Protein AF-A0A4Q3S373-F1 (afdb_monomer)

pLDDT: mean 87.29, std 17.58, range [37.62, 98.69]

Foldseek 3Di:
DDDDPPPPDDPPVPPPPDDDPVPPDPDDPLVVLVVLQVVQQVVVVQWDDDPQKIKGKHWAPSQVVNQVVLVVDDCQAKDWDDDVQKIKIWRGDDPDDCPQTKIKIAGPVCPPHRHRIMIIHIGRRGCVSVDD

Structure (mmCIF, N/CA/C/O backbone):
data_AF-A0A4Q3S373-F1
#
_entry.id   AF-A0A4Q3S373-F1
#
loop_
_atom_site.group_PDB
_atom_site.id
_atom_site.type_symbol
_atom_site.label_atom_id
_atom_site.label_alt_id
_atom_site.label_comp_id
_atom_site.label_asym_id
_atom_site.label_entity_id
_atom_site.label_seq_id
_atom_site.pdbx_PDB_ins_code
_atom_site.Cartn_x
_atom_site.Cartn_y
_atom_site.Cartn_z
_atom_site.occupancy
_atom_site.B_iso_or_equiv
_atom_site.auth_seq_id
_atom_site.auth_comp_id
_atom_site.auth_asym_id
_atom_site.auth_atom_id
_atom_site.pdbx_PDB_model_num
ATOM 1 N N . MET A 1 1 ? -1.113 12.723 -56.439 1.00 38.53 1 MET A N 1
ATOM 2 C CA . MET A 1 1 ? -0.245 11.541 -56.273 1.00 38.53 1 MET A CA 1
ATOM 3 C C . MET A 1 1 ? 0.221 11.523 -54.825 1.00 38.53 1 MET A C 1
ATOM 5 O O . MET A 1 1 ? 0.910 12.459 -54.458 1.00 38.53 1 MET A O 1
ATOM 9 N N . LEU A 1 2 ? -0.264 10.527 -54.067 1.00 37.62 2 LEU A N 1
ATOM 10 C CA . LEU A 1 2 ? 0.232 9.931 -52.806 1.00 37.62 2 LEU A CA 1
ATOM 11 C C . LEU A 1 2 ? 0.800 10.866 -51.710 1.00 37.62 2 LEU A C 1
ATOM 13 O O . LEU A 1 2 ? 1.851 11.462 -51.891 1.00 37.62 2 LEU A O 1
ATOM 17 N N . GLU A 1 3 ? 0.102 11.101 -50.589 1.00 42.84 3 GLU A N 1
ATOM 18 C CA . GLU A 1 3 ? -0.011 10.210 -49.404 1.00 42.84 3 GLU A CA 1
ATOM 19 C C . GLU A 1 3 ? 1.349 9.750 -48.861 1.00 42.84 3 GLU A C 1
ATOM 21 O O . GLU A 1 3 ? 1.906 8.794 -49.385 1.00 42.84 3 GLU A O 1
ATOM 26 N N . VAL A 1 4 ? 1.816 10.367 -47.766 1.00 39.97 4 VAL A N 1
ATOM 27 C CA . VAL A 1 4 ? 2.348 9.625 -46.609 1.00 39.97 4 VAL A CA 1
ATOM 28 C C . VAL A 1 4 ? 1.975 10.395 -45.338 1.00 39.97 4 VAL A C 1
ATOM 30 O O . VAL A 1 4 ? 2.682 11.292 -44.880 1.00 39.97 4 VAL A O 1
ATOM 33 N N . LEU A 1 5 ? 0.825 10.034 -44.774 1.00 42.94 5 LEU A N 1
ATOM 34 C CA . LEU A 1 5 ? 0.504 10.228 -43.366 1.00 42.94 5 LEU A CA 1
ATOM 35 C C . LEU A 1 5 ? 1.503 9.413 -42.533 1.00 42.94 5 LEU A C 1
ATOM 37 O O . LEU A 1 5 ? 1.345 8.206 -42.370 1.00 42.94 5 LEU A O 1
ATOM 41 N N . ALA A 1 6 ? 2.532 10.058 -41.987 1.00 42.56 6 ALA A N 1
ATOM 42 C CA . ALA A 1 6 ? 3.336 9.467 -40.923 1.00 42.56 6 ALA A CA 1
ATOM 43 C C . ALA A 1 6 ? 2.570 9.598 -39.598 1.00 42.56 6 ALA A C 1
ATOM 45 O O . ALA A 1 6 ? 2.840 10.464 -38.767 1.00 42.56 6 ALA A O 1
ATOM 46 N N . PHE A 1 7 ? 1.571 8.730 -39.432 1.00 39.72 7 PHE A N 1
ATOM 47 C CA . PHE A 1 7 ? 1.006 8.358 -38.141 1.00 39.72 7 PHE A CA 1
ATOM 48 C C . PHE A 1 7 ? 2.114 7.631 -37.358 1.00 39.72 7 PHE A C 1
ATOM 50 O O . PHE A 1 7 ? 2.190 6.405 -37.349 1.00 39.72 7 PHE A O 1
ATOM 57 N N . SER A 1 8 ? 3.036 8.377 -36.745 1.00 40.94 8 SER A N 1
ATOM 58 C CA . SER A 1 8 ? 3.933 7.794 -35.748 1.00 40.94 8 SER A CA 1
ATOM 59 C C . SER A 1 8 ? 3.100 7.477 -34.517 1.00 40.94 8 SER A C 1
ATOM 61 O O . SER A 1 8 ? 2.749 8.357 -33.731 1.00 40.94 8 SER A O 1
ATOM 63 N N . LEU A 1 9 ? 2.739 6.198 -34.417 1.00 40.50 9 LEU A N 1
ATOM 64 C CA . LEU A 1 9 ? 2.175 5.562 -33.241 1.00 40.50 9 LEU A CA 1
ATOM 65 C C . LEU A 1 9 ? 2.894 6.052 -31.977 1.00 40.50 9 LEU A C 1
ATOM 67 O O . LEU A 1 9 ? 4.094 5.851 -31.818 1.00 40.50 9 LEU A O 1
ATOM 71 N N . LEU A 1 10 ? 2.125 6.677 -31.085 1.00 41.16 10 LEU A N 1
ATOM 72 C CA . LEU A 1 10 ? 2.013 6.306 -29.672 1.00 41.16 10 LEU A CA 1
ATOM 73 C C . LEU A 1 10 ? 3.184 5.467 -29.123 1.00 41.16 10 LEU A C 1
ATOM 75 O O . LEU A 1 10 ? 3.015 4.302 -28.781 1.00 41.16 10 LEU A O 1
ATOM 79 N N . LEU A 1 11 ? 4.349 6.081 -28.933 1.00 42.69 11 LEU A N 1
ATOM 80 C CA . LEU A 1 11 ? 5.306 5.621 -27.929 1.00 42.69 11 LEU A CA 1
ATOM 81 C C . LEU A 1 11 ? 4.915 6.256 -26.593 1.00 42.69 11 LEU A C 1
ATOM 83 O O . LEU A 1 11 ? 5.645 7.053 -26.012 1.00 42.69 11 LEU A O 1
ATOM 87 N N . LEU A 1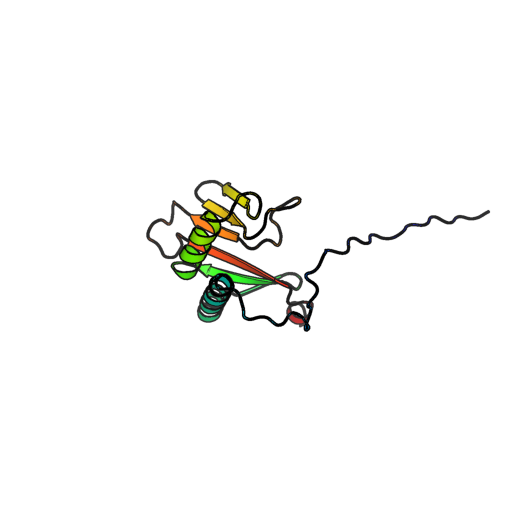 12 ? 3.733 5.882 -26.096 1.00 43.22 12 LEU A N 1
ATOM 88 C CA . LEU A 1 12 ? 3.456 5.877 -24.661 1.00 43.22 12 LEU A CA 1
ATOM 89 C C . LEU A 1 12 ? 4.233 4.698 -24.065 1.00 43.22 12 LEU A C 1
ATOM 91 O O . LEU A 1 12 ? 3.653 3.728 -23.587 1.00 43.22 12 LEU A O 1
ATOM 95 N N . GLY A 1 13 ? 5.563 4.760 -24.14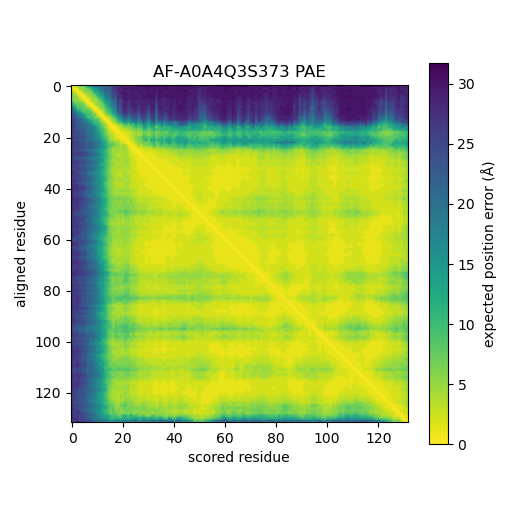8 1.00 42.09 13 GLY A N 1
ATOM 96 C CA . GLY A 1 13 ? 6.411 3.960 -23.286 1.00 42.09 13 GLY A CA 1
ATOM 97 C C . GLY A 1 13 ? 6.137 4.456 -21.879 1.00 42.09 13 GLY A C 1
ATOM 98 O O . GLY A 1 13 ? 6.593 5.528 -21.491 1.00 42.09 13 GLY A O 1
ATOM 99 N N . LYS A 1 14 ? 5.297 3.728 -21.146 1.00 50.41 14 LYS A N 1
ATOM 100 C CA . LYS A 1 14 ? 5.245 3.813 -19.691 1.00 50.41 14 LYS A CA 1
ATOM 101 C C . LYS A 1 14 ? 6.710 3.658 -19.262 1.00 50.41 14 LYS A C 1
ATOM 103 O O . LYS A 1 14 ? 7.348 2.713 -19.717 1.00 50.41 14 LYS A O 1
ATOM 108 N N . ASP A 1 15 ? 7.274 4.612 -18.521 1.00 53.84 15 ASP A N 1
ATOM 109 C CA . ASP A 1 15 ? 8.612 4.460 -17.931 1.00 53.84 15 ASP A CA 1
ATOM 110 C C . ASP A 1 15 ? 8.532 3.292 -16.936 1.00 53.84 15 ASP A C 1
ATOM 112 O O . ASP A 1 15 ? 8.321 3.487 -15.737 1.00 53.84 15 ASP A O 1
ATOM 116 N N . GLU A 1 16 ? 8.547 2.062 -17.443 1.00 53.84 16 GLU A N 1
ATOM 117 C CA . GLU A 1 16 ? 8.482 0.869 -16.624 1.00 53.84 16 GLU A CA 1
ATOM 118 C C . GLU A 1 16 ? 9.800 0.774 -15.861 1.00 53.84 16 GLU A C 1
ATOM 120 O O . GLU A 1 16 ? 10.863 1.033 -16.438 1.00 53.84 16 GLU A O 1
ATOM 125 N N . PRO A 1 17 ? 9.761 0.449 -14.560 1.00 60.12 17 PRO A N 1
ATOM 126 C CA . PRO A 1 17 ? 10.973 0.175 -13.812 1.00 60.12 17 PRO A CA 1
ATOM 127 C C . PRO A 1 17 ? 11.797 -0.873 -14.565 1.00 60.12 17 PRO A C 1
ATOM 129 O O . PRO A 1 17 ? 11.392 -2.027 -14.689 1.00 60.12 17 PRO A O 1
ATOM 132 N N . VAL A 1 18 ? 12.944 -0.461 -15.106 1.00 74.62 18 VAL A N 1
ATOM 133 C CA . VAL A 1 18 ? 13.843 -1.377 -15.804 1.00 74.62 18 VAL A CA 1
ATOM 134 C C . VAL A 1 18 ? 14.591 -2.162 -14.742 1.00 74.62 18 VAL A C 1
ATOM 136 O O . VAL A 1 18 ? 15.314 -1.586 -13.927 1.00 74.62 18 VAL A O 1
ATOM 139 N N . LEU A 1 19 ? 14.403 -3.479 -14.744 1.00 77.75 19 LEU A N 1
ATOM 140 C CA . LEU A 1 19 ? 15.189 -4.367 -13.903 1.00 77.75 19 LEU A CA 1
ATOM 141 C C . LEU A 1 19 ? 16.665 -4.249 -14.313 1.00 77.75 19 LEU A C 1
ATOM 143 O O . LEU A 1 19 ? 17.014 -4.536 -15.456 1.00 77.75 19 LEU A O 1
ATOM 147 N N . ASP A 1 20 ? 17.518 -3.828 -13.379 1.00 82.69 20 ASP A N 1
ATOM 148 C CA . ASP A 1 20 ? 18.968 -3.717 -13.564 1.00 82.69 20 ASP A CA 1
ATOM 149 C C . ASP A 1 20 ? 19.673 -4.731 -12.646 1.00 82.69 20 ASP A C 1
ATOM 151 O O . ASP A 1 20 ? 19.891 -4.441 -11.466 1.00 82.69 20 ASP A O 1
ATOM 155 N N . PRO A 1 21 ? 20.034 -5.926 -13.154 1.00 80.12 21 PRO A N 1
ATOM 156 C CA . PRO A 1 21 ? 20.702 -6.959 -12.362 1.00 80.12 21 PRO A CA 1
ATOM 157 C C . PRO A 1 21 ? 22.072 -6.532 -11.821 1.00 80.12 21 PRO A C 1
ATOM 159 O O . PRO A 1 21 ? 22.556 -7.112 -10.854 1.00 80.12 21 PRO A O 1
ATOM 162 N N . ALA A 1 22 ? 22.710 -5.516 -12.414 1.00 80.94 22 ALA A N 1
ATOM 163 C CA . ALA A 1 22 ? 23.979 -4.989 -11.915 1.00 80.94 22 ALA A CA 1
ATOM 164 C C . ALA A 1 22 ? 23.799 -4.109 -10.663 1.00 80.94 22 ALA A C 1
ATOM 166 O O . ALA A 1 22 ? 24.784 -3.745 -10.019 1.00 80.94 22 ALA A O 1
ATOM 167 N N . ARG A 1 23 ? 22.552 -3.773 -10.304 1.00 77.38 23 ARG A N 1
ATOM 168 C CA . ARG A 1 23 ? 22.177 -3.035 -9.089 1.00 77.38 23 ARG A CA 1
ATOM 169 C C . ARG A 1 23 ? 21.558 -3.929 -8.021 1.00 77.38 23 ARG A C 1
ATOM 171 O O . ARG A 1 23 ? 20.781 -3.436 -7.205 1.00 77.38 23 ARG A O 1
ATOM 178 N N . ASP A 1 24 ? 21.907 -5.211 -8.006 1.00 82.81 24 ASP A N 1
ATOM 179 C CA . ASP A 1 24 ? 21.525 -6.093 -6.910 1.00 82.81 24 ASP A CA 1
ATOM 180 C C . ASP A 1 24 ? 22.134 -5.568 -5.598 1.00 82.81 24 ASP A C 1
ATOM 182 O O . ASP A 1 24 ? 23.346 -5.603 -5.371 1.00 82.81 24 ASP A O 1
ATOM 186 N N . GLN A 1 25 ? 21.289 -4.955 -4.775 1.00 83.31 25 GLN A N 1
ATOM 187 C CA . GLN A 1 25 ? 21.644 -4.340 -3.505 1.00 83.31 25 GLN A CA 1
ATOM 188 C C . GLN A 1 25 ? 20.715 -4.892 -2.428 1.00 83.31 25 GLN A C 1
ATOM 190 O O . GLN A 1 25 ? 19.553 -5.192 -2.716 1.00 83.31 25 GLN A O 1
ATOM 195 N N . PRO A 1 26 ? 21.178 -4.982 -1.168 1.00 89.62 26 PRO A N 1
ATOM 196 C CA . PRO A 1 26 ? 20.302 -5.330 -0.063 1.00 89.62 26 PRO A CA 1
ATOM 197 C C . PRO A 1 26 ? 19.053 -4.447 -0.051 1.00 89.62 26 PRO A C 1
ATOM 199 O O . PRO A 1 26 ? 19.138 -3.227 -0.223 1.00 89.62 26 PRO A O 1
ATOM 202 N N . ALA A 1 27 ? 17.895 -5.065 0.176 1.00 88.94 27 ALA A N 1
ATOM 203 C CA . ALA A 1 27 ? 16.637 -4.340 0.224 1.00 88.94 27 ALA A CA 1
ATOM 204 C C . ALA A 1 27 ? 16.695 -3.238 1.305 1.00 88.94 27 ALA A C 1
ATOM 206 O O . ALA A 1 27 ? 17.131 -3.502 2.431 1.00 88.94 27 ALA A O 1
ATOM 207 N N . PRO A 1 28 ? 16.259 -2.000 1.005 1.00 90.62 28 PRO A N 1
ATOM 208 C CA . PRO A 1 28 ? 16.246 -0.937 2.001 1.00 90.62 28 PRO A CA 1
ATOM 209 C C . PRO A 1 28 ? 15.253 -1.276 3.126 1.00 90.62 28 PRO A C 1
ATOM 211 O O . PRO A 1 28 ? 14.291 -2.005 2.883 1.00 90.62 28 PRO A O 1
ATOM 214 N N . PRO A 1 29 ? 15.379 -0.687 4.331 1.00 94.19 29 PRO A N 1
ATOM 215 C CA . PRO A 1 29 ? 14.479 -0.983 5.452 1.00 94.19 29 PRO A CA 1
ATOM 216 C C . PRO A 1 29 ? 12.986 -0.824 5.127 1.00 94.19 29 PRO A C 1
ATOM 218 O O . PRO A 1 29 ? 12.153 -1.564 5.639 1.00 94.19 29 PRO A O 1
ATOM 221 N N . ASN A 1 30 ? 12.638 0.104 4.228 1.00 93.75 30 ASN A N 1
ATOM 222 C CA . ASN A 1 30 ? 11.253 0.316 3.807 1.00 93.75 30 ASN A CA 1
ATOM 223 C C . ASN A 1 30 ? 10.668 -0.858 2.995 1.00 93.75 30 ASN A C 1
ATOM 225 O O . ASN A 1 30 ? 9.450 -0.961 2.886 1.00 93.75 30 ASN A O 1
ATOM 229 N N . ALA A 1 31 ? 11.494 -1.751 2.439 1.00 94.88 31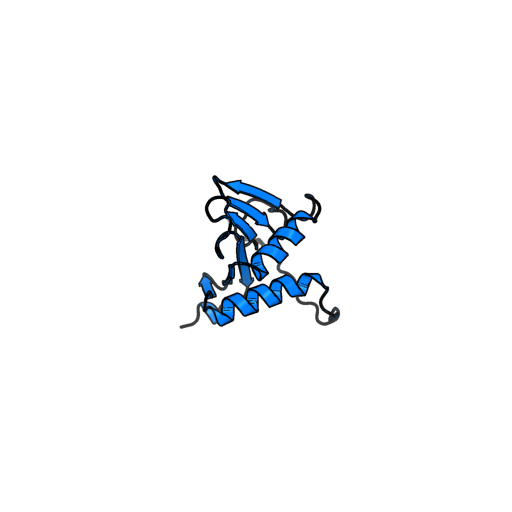 ALA A N 1
ATOM 230 C CA . ALA A 1 31 ? 11.012 -2.945 1.746 1.00 94.88 31 ALA A CA 1
ATOM 231 C C . ALA A 1 31 ? 10.228 -3.880 2.685 1.00 94.88 31 ALA A C 1
ATOM 233 O O . ALA A 1 31 ? 9.316 -4.571 2.233 1.00 94.88 31 ALA A O 1
ATOM 234 N N . ALA A 1 32 ? 10.514 -3.837 3.993 1.00 96.56 32 ALA A N 1
ATOM 235 C CA . ALA A 1 32 ? 9.817 -4.637 4.996 1.00 96.56 32 ALA A CA 1
ATOM 236 C C . ALA A 1 32 ? 8.301 -4.361 5.041 1.00 96.56 32 ALA A C 1
ATOM 238 O O . ALA A 1 32 ? 7.516 -5.277 5.276 1.00 96.56 32 ALA A O 1
ATOM 239 N N . PHE A 1 33 ? 7.864 -3.125 4.760 1.00 97.81 33 PHE A N 1
ATOM 240 C CA . PHE A 1 33 ? 6.435 -2.782 4.731 1.00 97.81 33 PHE A CA 1
ATOM 241 C C . PHE A 1 33 ? 5.693 -3.502 3.598 1.00 97.81 33 PHE A C 1
ATOM 243 O O . PHE A 1 33 ? 4.567 -3.962 3.786 1.00 97.81 33 PHE A O 1
ATOM 250 N N . TYR A 1 34 ? 6.345 -3.653 2.442 1.00 97.31 34 TYR A N 1
ATOM 251 C CA . TYR A 1 34 ? 5.792 -4.393 1.310 1.00 97.31 34 TYR A CA 1
ATOM 252 C C . TYR A 1 34 ? 5.730 -5.890 1.615 1.00 97.31 34 TYR A C 1
ATOM 254 O O . TYR A 1 34 ? 4.688 -6.507 1.403 1.00 97.31 34 TYR A O 1
ATOM 262 N N . SER A 1 35 ? 6.804 -6.473 2.162 1.00 97.12 35 SER A N 1
ATOM 263 C CA . SER A 1 35 ? 6.828 -7.903 2.492 1.00 97.12 35 SER A CA 1
ATOM 264 C C . SER A 1 35 ? 5.834 -8.274 3.593 1.00 97.12 35 SER A C 1
ATOM 266 O O . SER A 1 35 ? 5.183 -9.310 3.498 1.00 97.12 35 SER A O 1
ATOM 268 N N . ASP A 1 36 ? 5.676 -7.429 4.617 1.00 97.75 36 ASP A N 1
ATOM 269 C CA . ASP A 1 36 ? 4.703 -7.656 5.690 1.00 97.75 36 ASP A CA 1
ATOM 270 C C . ASP A 1 36 ? 3.265 -7.631 5.162 1.00 97.75 36 ASP A C 1
ATOM 272 O O . ASP A 1 36 ? 2.460 -8.487 5.530 1.00 97.75 36 ASP A O 1
ATOM 276 N N . CYS A 1 37 ? 2.952 -6.673 4.284 1.00 98.06 37 CYS A N 1
ATOM 277 C CA . CYS A 1 37 ? 1.639 -6.580 3.656 1.00 98.06 37 CYS A CA 1
ATOM 278 C C . CYS A 1 37 ? 1.381 -7.761 2.709 1.00 98.06 37 CYS A C 1
ATOM 280 O O . CYS A 1 37 ? 0.296 -8.333 2.723 1.00 98.06 37 CYS A O 1
ATOM 282 N N . PHE A 1 38 ? 2.386 -8.170 1.927 1.00 97.06 38 PHE A N 1
ATOM 283 C CA . PHE A 1 38 ? 2.299 -9.351 1.067 1.00 97.06 38 PHE A CA 1
ATOM 284 C C . PHE A 1 38 ? 2.018 -10.617 1.884 1.00 97.06 38 PHE A C 1
ATOM 286 O O . PHE A 1 38 ? 1.133 -11.389 1.523 1.00 97.06 38 PHE A O 1
ATOM 293 N N . ARG A 1 39 ? 2.739 -10.817 2.998 1.00 97.88 39 ARG A N 1
ATOM 294 C CA . ARG A 1 39 ? 2.531 -11.960 3.897 1.00 97.88 39 ARG A CA 1
ATOM 295 C C . ARG A 1 39 ? 1.100 -11.990 4.436 1.00 97.88 39 ARG A C 1
ATOM 297 O O . ARG A 1 39 ? 0.440 -13.008 4.276 1.00 97.88 39 ARG A O 1
ATOM 304 N N . ASP A 1 40 ? 0.616 -10.888 5.014 1.00 98.06 40 ASP A N 1
ATOM 305 C CA . ASP A 1 40 ? -0.755 -10.814 5.553 1.00 98.06 40 ASP A CA 1
ATOM 306 C C . ASP A 1 40 ? -1.808 -11.059 4.459 1.00 98.06 40 ASP A C 1
ATOM 308 O O . ASP A 1 40 ? -2.736 -11.846 4.648 1.00 98.06 40 ASP A O 1
ATOM 312 N N . ALA A 1 41 ? -1.628 -10.462 3.275 1.00 97.62 41 ALA A N 1
ATOM 313 C CA . ALA A 1 41 ? -2.529 -10.669 2.147 1.00 97.62 41 ALA A CA 1
ATOM 314 C C . ALA A 1 41 ? -2.562 -12.139 1.694 1.00 97.62 41 ALA A C 1
ATOM 316 O O . ALA A 1 41 ? -3.640 -12.673 1.434 1.00 97.62 41 ALA A O 1
ATOM 317 N N . ALA A 1 42 ? -1.406 -12.803 1.622 1.00 96.88 42 ALA A N 1
ATOM 318 C CA . ALA A 1 42 ? -1.309 -14.209 1.244 1.00 96.88 42 ALA A CA 1
ATOM 319 C C . ALA A 1 42 ? -1.928 -15.138 2.301 1.00 96.88 42 ALA A C 1
ATOM 321 O O . ALA A 1 42 ? -2.701 -16.026 1.949 1.00 96.88 42 ALA A O 1
ATOM 322 N N . GLU A 1 43 ? -1.647 -14.907 3.586 1.00 97.25 43 GLU A N 1
ATOM 323 C CA . GLU A 1 43 ? -2.197 -15.691 4.702 1.00 97.25 43 GLU A CA 1
ATOM 324 C C . GLU A 1 43 ? -3.727 -15.587 4.787 1.00 97.25 43 GLU A C 1
ATOM 326 O O . GLU A 1 43 ? -4.399 -16.565 5.110 1.00 97.25 43 GLU A O 1
ATOM 331 N N . ARG A 1 44 ? -4.290 -14.419 4.452 1.00 96.31 44 ARG A N 1
ATOM 332 C CA . ARG A 1 44 ? -5.740 -14.168 4.463 1.00 96.31 44 ARG A CA 1
ATOM 333 C C . ARG A 1 44 ? -6.441 -14.479 3.137 1.00 96.31 44 ARG A C 1
ATOM 335 O O . ARG A 1 44 ? -7.664 -14.390 3.072 1.00 96.31 44 ARG A O 1
ATOM 342 N N . GLY A 1 45 ? -5.700 -14.808 2.077 1.00 96.56 45 GLY A N 1
ATOM 343 C CA . GLY A 1 45 ? -6.260 -14.996 0.734 1.00 96.56 45 GLY A CA 1
ATOM 344 C C . GLY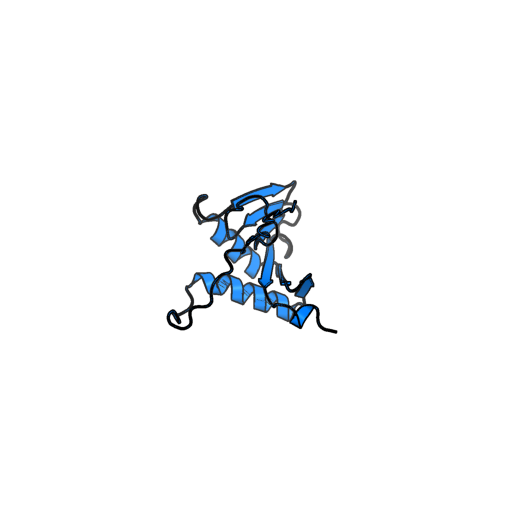 A 1 45 ? -6.780 -13.705 0.083 1.00 96.56 45 GLY A C 1
ATOM 345 O O . GLY A 1 45 ? -7.614 -13.752 -0.817 1.00 96.56 45 GLY A O 1
ATOM 346 N N . ASN A 1 46 ? -6.288 -12.541 0.510 1.00 96.75 46 ASN A N 1
ATOM 347 C CA . ASN A 1 46 ? -6.677 -11.222 0.005 1.00 96.75 46 ASN A CA 1
ATOM 348 C C . ASN A 1 46 ? -5.864 -10.828 -1.239 1.00 96.75 46 ASN A C 1
ATOM 350 O O . ASN A 1 46 ? -5.185 -9.796 -1.275 1.00 96.75 46 ASN A O 1
ATOM 354 N N . LEU A 1 47 ? -5.941 -11.675 -2.264 1.00 95.19 47 LEU A N 1
ATOM 355 C CA . LEU A 1 47 ? -5.242 -11.535 -3.539 1.00 95.19 47 LEU A CA 1
ATOM 356 C C . LEU A 1 47 ? -6.264 -11.466 -4.677 1.00 95.19 47 LEU A C 1
ATOM 358 O O . LEU A 1 47 ? -7.237 -12.218 -4.693 1.00 95.19 47 LEU A O 1
ATOM 362 N N . LYS A 1 48 ? -6.057 -10.561 -5.634 1.00 94.69 48 LYS A N 1
ATOM 363 C CA . LYS A 1 48 ? -6.888 -10.420 -6.839 1.00 94.69 48 LYS A CA 1
ATOM 364 C C . LYS A 1 48 ? -6.004 -10.213 -8.061 1.00 94.69 48 LYS A C 1
ATOM 366 O O . LYS A 1 48 ? -4.927 -9.640 -7.943 1.00 94.69 48 LYS A O 1
ATOM 371 N N . ALA A 1 49 ? -6.478 -10.626 -9.228 1.00 93.38 49 ALA A N 1
ATOM 372 C CA . ALA A 1 49 ? -5.848 -10.326 -10.508 1.00 93.38 49 ALA A CA 1
ATOM 373 C C . ALA A 1 49 ? -6.728 -9.366 -11.315 1.00 93.38 49 ALA A C 1
ATOM 375 O O . ALA A 1 49 ? -7.957 -9.452 -11.259 1.00 93.38 49 ALA A O 1
ATOM 376 N N . GLN A 1 50 ? -6.107 -8.437 -12.039 1.00 90.56 50 GLN A N 1
ATOM 377 C CA . GLN A 1 50 ? -6.804 -7.545 -12.960 1.00 90.56 50 GLN A CA 1
ATOM 378 C C . GLN A 1 50 ? -5.851 -7.048 -14.050 1.00 90.56 50 GLN A C 1
ATOM 380 O O . GLN A 1 50 ? -4.940 -6.280 -13.748 1.00 90.56 50 GLN A O 1
ATOM 385 N N . ASN A 1 51 ? -6.103 -7.407 -15.312 1.00 90.12 51 ASN A N 1
ATOM 386 C CA . ASN A 1 51 ? -5.370 -6.901 -16.481 1.00 90.12 51 ASN A CA 1
ATOM 387 C C . ASN A 1 51 ? -3.838 -7.016 -16.318 1.00 90.12 51 ASN A C 1
ATOM 389 O O . ASN A 1 51 ? -3.121 -6.020 -16.451 1.00 90.12 51 ASN A O 1
ATOM 393 N N . GLY A 1 52 ? -3.346 -8.192 -15.925 1.00 89.94 52 GLY A N 1
ATOM 394 C CA . GLY A 1 52 ? -1.917 -8.449 -15.719 1.00 89.94 52 GLY A CA 1
ATOM 395 C C . GLY A 1 52 ? -1.320 -7.865 -14.430 1.00 89.94 52 GLY A C 1
ATOM 396 O O . GLY A 1 52 ? -0.105 -7.946 -14.216 1.00 89.94 52 GLY A O 1
ATOM 397 N N . TYR A 1 53 ? -2.145 -7.290 -13.549 1.00 93.00 53 TYR A N 1
ATOM 398 C CA . TYR A 1 53 ? -1.739 -6.824 -12.223 1.00 93.00 53 TYR A CA 1
ATOM 399 C C . TYR A 1 53 ? -2.193 -7.778 -11.122 1.00 93.00 53 TYR A C 1
ATOM 401 O O . TYR A 1 53 ? -3.357 -8.177 -11.076 1.00 93.00 53 TYR A O 1
ATOM 409 N N . LEU A 1 54 ? -1.290 -8.074 -10.186 1.00 94.94 54 LEU A N 1
ATOM 410 C CA . LEU A 1 54 ? -1.619 -8.680 -8.901 1.00 94.94 54 LEU A CA 1
ATOM 411 C C . LEU A 1 54 ? -1.957 -7.562 -7.913 1.00 94.94 54 LEU A C 1
ATOM 413 O O . LEU A 1 54 ? -1.137 -6.682 -7.653 1.00 94.94 54 LEU A O 1
ATOM 417 N N . LEU A 1 55 ? -3.160 -7.601 -7.357 1.00 95.94 55 LEU A N 1
ATOM 418 C CA . LEU A 1 55 ? -3.626 -6.694 -6.320 1.00 95.94 55 LEU A CA 1
ATOM 419 C C . LEU A 1 55 ? -3.627 -7.445 -4.993 1.00 95.94 55 LEU A C 1
ATOM 421 O O . LEU A 1 55 ? -4.321 -8.450 -4.840 1.00 95.94 55 LEU A O 1
ATOM 425 N N . LEU A 1 56 ? -2.881 -6.929 -4.026 1.00 97.25 56 LEU A N 1
ATOM 426 C CA . LEU A 1 56 ? -2.794 -7.485 -2.682 1.00 97.25 56 LEU A CA 1
ATOM 427 C C . LEU A 1 56 ? -3.420 -6.520 -1.694 1.00 97.25 56 LEU A C 1
ATOM 429 O O . LEU A 1 56 ? -3.251 -5.307 -1.830 1.00 97.25 56 LEU A O 1
ATOM 433 N N . SER A 1 57 ? -4.139 -7.033 -0.700 1.00 97.94 57 SER A N 1
ATOM 434 C CA . SER A 1 57 ? -4.700 -6.201 0.363 1.00 97.94 57 SER A CA 1
ATOM 435 C C . SER A 1 57 ? -4.360 -6.738 1.745 1.00 97.94 57 SER A C 1
ATOM 437 O O . SER A 1 57 ? -4.722 -7.863 2.078 1.00 97.94 57 SER A O 1
ATOM 439 N N . CYS A 1 58 ? -3.702 -5.908 2.550 1.00 98.38 58 CYS A N 1
ATOM 440 C CA . CYS A 1 58 ? -3.457 -6.172 3.965 1.00 98.38 58 CYS A CA 1
ATOM 441 C C . CYS A 1 58 ? -4.245 -5.197 4.839 1.00 98.38 58 CYS A C 1
ATOM 443 O O . CYS A 1 58 ? -4.623 -4.110 4.388 1.00 98.38 58 CYS A O 1
ATOM 445 N N . GLN A 1 59 ? -4.496 -5.586 6.086 1.00 98.06 59 GLN A N 1
ATOM 446 C CA . GLN A 1 59 ? -5.291 -4.816 7.048 1.00 98.06 59 GLN A CA 1
ATOM 447 C C . GLN A 1 59 ? -4.640 -4.807 8.432 1.00 98.06 59 GLN A C 1
ATOM 449 O O . GLN A 1 59 ? -3.676 -5.527 8.688 1.00 98.06 59 GLN A O 1
ATOM 454 N N . GLY A 1 60 ? -5.149 -3.966 9.330 1.00 97.56 60 GLY A N 1
ATOM 455 C CA . GLY A 1 60 ? -4.700 -3.903 10.714 1.00 97.56 60 GLY A CA 1
ATOM 456 C C . GLY A 1 60 ? -3.243 -3.462 10.852 1.00 97.56 60 GLY A C 1
ATOM 457 O O . GLY A 1 60 ? -2.803 -2.485 10.248 1.00 97.56 60 GLY A O 1
ATOM 458 N N . GLU A 1 61 ? -2.487 -4.173 11.683 1.00 97.56 61 GLU A N 1
ATOM 459 C CA . GLU A 1 61 ? -1.169 -3.751 12.167 1.00 97.56 61 GLU A CA 1
ATOM 460 C C . GLU A 1 61 ? -0.098 -3.605 11.053 1.00 97.56 61 GLU A C 1
ATOM 462 O O . GLU A 1 61 ? 0.564 -2.564 11.010 1.00 97.56 61 GLU A O 1
ATOM 467 N N . PRO A 1 62 ? 0.058 -4.535 10.081 1.00 97.94 62 PRO A N 1
ATOM 468 C CA . PRO A 1 62 ? 0.923 -4.313 8.913 1.00 97.94 62 PRO A CA 1
ATOM 469 C C . PRO A 1 62 ? 0.569 -3.048 8.121 1.00 97.94 62 PRO A C 1
ATOM 471 O O . PRO A 1 62 ? 1.453 -2.255 7.782 1.00 97.94 62 PRO A O 1
ATOM 474 N N . ALA A 1 63 ? -0.724 -2.833 7.863 1.00 98.56 63 ALA A N 1
ATOM 475 C CA . ALA A 1 63 ? -1.197 -1.678 7.112 1.00 98.56 63 ALA A CA 1
ATOM 476 C C . ALA A 1 63 ? -0.991 -0.369 7.881 1.00 98.56 63 ALA A C 1
ATOM 478 O O . ALA A 1 63 ? -0.558 0.627 7.301 1.00 98.56 63 ALA A O 1
ATOM 479 N N . LYS A 1 64 ? -1.226 -0.381 9.197 1.00 98.50 64 LYS A N 1
ATOM 480 C CA . LYS A 1 64 ? -1.002 0.768 10.073 1.00 98.50 64 LYS A CA 1
ATOM 481 C C . LYS A 1 64 ? 0.450 1.233 10.033 1.00 98.50 64 LYS A C 1
ATOM 483 O O . LYS A 1 64 ? 0.700 2.413 9.792 1.00 98.50 64 LYS A O 1
ATOM 488 N N . ARG A 1 65 ? 1.416 0.322 10.206 1.00 98.25 65 ARG A N 1
ATOM 489 C CA . ARG A 1 65 ? 2.848 0.675 10.155 1.00 98.25 65 ARG A CA 1
ATOM 490 C C . ARG A 1 65 ? 3.236 1.305 8.824 1.00 98.25 65 ARG A C 1
ATOM 492 O O . ARG A 1 65 ? 3.988 2.281 8.797 1.00 98.25 65 ARG A O 1
ATOM 499 N N . PHE A 1 66 ? 2.716 0.761 7.725 1.00 98.50 66 PHE A N 1
ATOM 500 C CA . PHE A 1 66 ? 2.976 1.300 6.396 1.00 98.50 66 PHE A CA 1
ATOM 501 C C . PHE A 1 66 ? 2.343 2.694 6.239 1.00 98.50 66 PHE A C 1
ATOM 503 O O . PHE A 1 66 ? 3.033 3.655 5.891 1.00 98.50 66 PHE A O 1
ATOM 510 N N . TYR A 1 67 ? 1.064 2.844 6.583 1.00 98.56 67 TYR A N 1
ATOM 511 C CA . TYR A 1 67 ? 0.359 4.123 6.553 1.00 98.56 67 TYR A CA 1
ATOM 512 C C . TYR A 1 67 ? 1.074 5.206 7.373 1.00 98.56 67 TYR A C 1
ATOM 514 O O . TYR A 1 67 ? 1.276 6.327 6.890 1.00 98.56 67 TYR A O 1
ATOM 522 N N . ASP A 1 68 ? 1.501 4.875 8.592 1.00 98.25 68 ASP A N 1
ATOM 523 C CA . ASP A 1 68 ? 2.231 5.781 9.476 1.00 98.25 68 ASP A CA 1
ATOM 524 C C . ASP A 1 68 ? 3.571 6.184 8.857 1.00 98.25 68 ASP A C 1
ATOM 526 O O . ASP A 1 68 ? 3.895 7.374 8.814 1.00 98.25 68 ASP A O 1
ATOM 530 N N . LYS A 1 69 ? 4.314 5.230 8.274 1.00 97.75 69 LYS A N 1
ATOM 531 C CA . LYS A 1 69 ? 5.567 5.529 7.574 1.00 97.75 69 LYS A CA 1
ATOM 532 C C . LYS A 1 69 ? 5.357 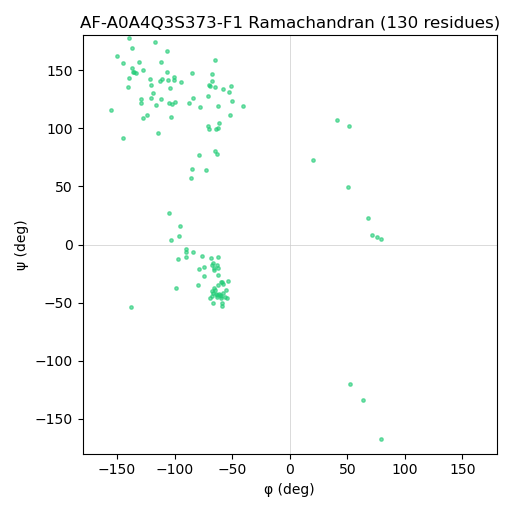6.491 6.408 1.00 97.75 69 LYS A C 1
ATOM 534 O O . LYS A 1 69 ? 6.135 7.440 6.276 1.00 97.75 69 LYS A O 1
ATOM 539 N N . LEU A 1 70 ? 4.323 6.290 5.590 1.00 97.62 70 LEU A N 1
ATOM 540 C CA . LEU A 1 70 ? 4.002 7.196 4.481 1.00 97.62 70 LEU A CA 1
ATOM 541 C C . LEU A 1 70 ? 3.734 8.627 4.963 1.00 97.62 70 LEU A C 1
ATOM 543 O O . LEU A 1 70 ? 4.109 9.576 4.278 1.00 97.62 70 LEU A O 1
ATOM 547 N N . GLY A 1 71 ? 3.170 8.791 6.164 1.00 97.00 71 GLY A N 1
ATOM 548 C CA . GLY A 1 71 ? 2.964 10.098 6.795 1.00 97.00 71 GLY A CA 1
ATOM 549 C C . GLY A 1 71 ? 4.245 10.836 7.178 1.00 97.00 71 GLY A C 1
ATOM 550 O O . GLY A 1 71 ? 4.199 12.036 7.426 1.00 97.00 71 GLY A O 1
ATOM 551 N N . THR A 1 72 ? 5.384 10.141 7.223 1.00 96.88 72 THR A N 1
ATOM 552 C CA . THR A 1 72 ? 6.694 10.747 7.521 1.00 96.88 72 THR A CA 1
ATOM 553 C C . THR A 1 72 ? 7.435 11.229 6.274 1.00 96.88 72 THR A C 1
ATOM 555 O O . THR A 1 72 ? 8.464 11.892 6.392 1.00 96.88 72 THR A O 1
ATOM 558 N N . LEU A 1 73 ? 6.957 10.870 5.078 1.00 94.75 73 LEU A N 1
ATOM 559 C CA . LEU A 1 73 ? 7.616 11.202 3.818 1.00 94.75 73 LEU A CA 1
ATOM 560 C C . LEU A 1 73 ? 7.211 12.603 3.330 1.00 94.75 73 LEU A C 1
ATOM 562 O O . LEU A 1 73 ? 6.082 13.038 3.561 1.00 94.75 73 LEU A O 1
ATOM 566 N N . PRO A 1 74 ? 8.113 13.329 2.644 1.00 93.25 74 PRO A N 1
ATOM 567 C CA . PRO A 1 74 ? 7.808 14.661 2.143 1.00 93.25 74 PRO A CA 1
ATOM 568 C C . PRO A 1 74 ? 6.749 14.607 1.034 1.00 93.25 74 PRO A C 1
ATOM 570 O O . PRO A 1 74 ? 6.761 13.713 0.187 1.00 93.25 74 PRO A O 1
ATOM 573 N N . ALA A 1 75 ? 5.904 15.638 0.959 1.00 91.44 75 ALA A N 1
ATOM 574 C CA . ALA A 1 75 ? 4.854 15.768 -0.061 1.00 91.44 75 ALA A CA 1
ATOM 575 C C . ALA A 1 75 ? 5.382 15.865 -1.512 1.00 91.44 75 ALA A C 1
ATOM 577 O O . ALA A 1 75 ? 4.606 15.819 -2.470 1.00 91.44 75 ALA A O 1
ATOM 578 N N . SER A 1 76 ? 6.695 16.038 -1.695 1.00 91.56 76 SER A N 1
ATOM 579 C CA . SER A 1 76 ? 7.353 15.930 -2.999 1.00 91.56 76 SER A CA 1
ATOM 580 C C . SER A 1 76 ? 7.485 14.480 -3.480 1.00 91.56 76 SER A C 1
ATOM 582 O O . SER A 1 76 ? 7.520 14.260 -4.686 1.00 91.56 76 SER A O 1
ATOM 584 N N . ALA A 1 77 ? 7.536 13.507 -2.565 1.00 90.12 77 ALA A N 1
ATOM 585 C CA . ALA A 1 77 ? 7.682 12.084 -2.869 1.00 90.12 77 ALA A CA 1
ATOM 586 C C . ALA A 1 77 ? 6.339 11.338 -2.849 1.00 90.12 77 ALA A C 1
ATOM 588 O O . ALA A 1 77 ? 6.107 10.460 -3.678 1.00 90.12 77 ALA A O 1
ATOM 589 N N . THR A 1 78 ? 5.446 11.703 -1.928 1.00 94.69 78 THR A 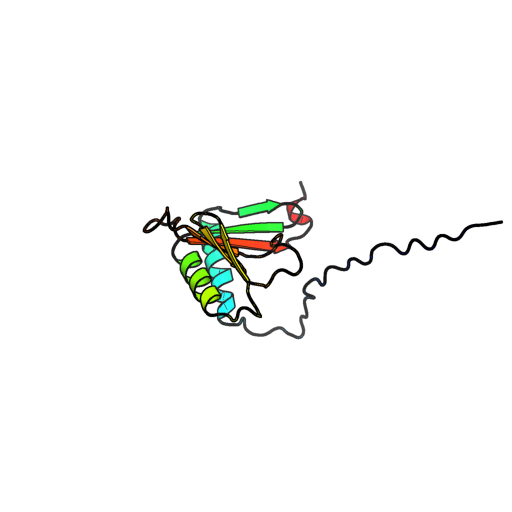N 1
ATOM 590 C CA . THR A 1 78 ? 4.160 11.027 -1.712 1.00 94.69 78 THR A CA 1
ATOM 591 C C . THR A 1 78 ? 2.972 11.944 -1.985 1.00 94.69 78 THR A C 1
ATOM 593 O O . THR A 1 78 ? 3.109 13.141 -2.249 1.00 94.69 78 THR A O 1
ATOM 596 N N . HIS A 1 79 ? 1.774 11.368 -1.932 1.00 96.12 79 HIS A N 1
ATOM 597 C CA . HIS A 1 79 ? 0.518 12.102 -2.009 1.00 96.12 79 HIS A CA 1
ATOM 598 C C . HIS A 1 79 ? -0.453 11.599 -0.947 1.00 96.12 79 HIS A C 1
ATOM 600 O O . HIS A 1 79 ? -0.427 10.427 -0.580 1.00 96.12 79 HIS A O 1
ATOM 606 N N . SER A 1 80 ? -1.310 12.485 -0.453 1.00 97.19 80 SER A N 1
ATOM 607 C CA . SER A 1 80 ? -2.377 12.135 0.472 1.00 97.19 80 SER A CA 1
ATOM 608 C C . SER A 1 80 ? -3.636 12.899 0.103 1.00 97.19 80 SER A C 1
ATOM 610 O O . SER A 1 80 ? -3.563 14.054 -0.320 1.00 97.19 80 SER A O 1
ATOM 612 N N . GLU A 1 81 ? -4.776 12.246 0.265 1.00 96.12 81 GLU A N 1
ATOM 613 C CA . GLU A 1 81 ? -6.092 12.837 0.068 1.00 96.12 81 GLU A CA 1
ATOM 614 C C . GLU A 1 81 ? -7.074 12.245 1.081 1.00 96.12 81 GLU A C 1
ATOM 616 O O . GLU A 1 81 ? -6.888 11.127 1.561 1.00 96.12 81 GLU A O 1
ATOM 621 N N . THR A 1 82 ? -8.146 12.972 1.376 1.00 97.19 82 THR A N 1
ATOM 622 C CA . THR A 1 82 ? -9.219 12.493 2.250 1.00 97.19 82 THR A CA 1
ATOM 623 C C . THR A 1 82 ? -10.521 12.444 1.463 1.00 97.19 82 THR A C 1
ATOM 625 O O . THR A 1 82 ? -10.892 13.410 0.797 1.00 97.19 82 THR A O 1
ATOM 628 N N . ARG A 1 83 ? -11.220 11.311 1.545 1.00 94.69 83 ARG A N 1
ATOM 629 C CA . ARG A 1 83 ? -12.520 11.060 0.918 1.00 94.69 83 ARG A CA 1
ATOM 630 C C . ARG A 1 83 ? -13.482 10.568 1.999 1.00 94.69 83 ARG A C 1
ATOM 632 O O . ARG A 1 83 ? -13.346 9.450 2.487 1.00 94.69 83 ARG A O 1
ATOM 639 N N . ALA A 1 84 ? -14.450 11.404 2.374 1.00 95.44 84 ALA A N 1
ATOM 640 C CA . ALA A 1 84 ? -15.345 11.144 3.506 1.00 95.44 84 ALA A CA 1
ATOM 641 C C . ALA A 1 84 ? -14.557 10.817 4.797 1.00 95.44 84 ALA A C 1
ATOM 643 O O . ALA A 1 84 ? -13.778 11.654 5.246 1.00 95.44 84 ALA A O 1
ATOM 644 N N . SER A 1 85 ? -14.744 9.633 5.389 1.00 96.44 85 SER A N 1
ATOM 645 C CA . SER A 1 85 ? -14.039 9.196 6.605 1.00 96.44 85 SER A CA 1
ATOM 646 C C . SER A 1 85 ? -12.662 8.581 6.359 1.00 96.44 85 SER A C 1
ATOM 648 O O . SER A 1 85 ? -11.948 8.303 7.329 1.00 96.44 85 SER A O 1
ATOM 650 N N . VAL A 1 86 ? -12.294 8.373 5.091 1.00 98.06 86 VAL A N 1
ATOM 651 C CA . VAL A 1 86 ? -11.095 7.644 4.684 1.00 98.06 86 VAL A CA 1
ATOM 652 C C . VAL A 1 86 ? -10.005 8.618 4.256 1.00 98.06 86 VAL A C 1
ATOM 654 O O . VAL A 1 86 ? -10.175 9.385 3.309 1.00 98.06 86 VAL A O 1
ATOM 657 N N . THR A 1 87 ? -8.855 8.571 4.921 1.00 98.44 87 THR A N 1
ATOM 658 C CA . THR A 1 87 ? -7.643 9.269 4.471 1.00 98.44 87 THR A CA 1
ATOM 659 C C . THR A 1 87 ? -6.731 8.284 3.768 1.00 98.44 87 THR A C 1
ATOM 661 O O . THR A 1 87 ? -6.339 7.287 4.362 1.00 98.44 87 THR A O 1
ATOM 664 N N . LEU A 1 88 ? -6.380 8.567 2.516 1.00 98.25 88 LEU A N 1
ATOM 665 C CA . LEU A 1 88 ? -5.453 7.779 1.715 1.00 98.25 88 LEU A CA 1
ATOM 666 C C . LEU A 1 88 ? -4.069 8.430 1.698 1.00 98.25 88 LEU A C 1
ATOM 668 O O . LEU A 1 88 ? -3.929 9.655 1.648 1.00 98.25 88 LEU A O 1
ATOM 672 N N . ARG A 1 89 ? -3.037 7.592 1.703 1.00 98.38 89 ARG A N 1
ATOM 673 C CA . ARG A 1 89 ? -1.634 7.945 1.488 1.00 98.38 89 ARG A CA 1
ATOM 674 C C . ARG A 1 89 ? -1.063 7.026 0.418 1.00 98.38 89 ARG A C 1
ATOM 676 O O . ARG A 1 89 ? -1.117 5.808 0.555 1.00 98.38 89 ARG A O 1
ATOM 683 N N . TYR A 1 90 ? -0.499 7.621 -0.620 1.00 97.81 90 TYR A N 1
ATOM 684 C CA . TYR A 1 90 ? 0.079 6.927 -1.764 1.00 97.81 90 TYR A CA 1
ATOM 685 C C . TYR A 1 90 ? 1.599 6.869 -1.642 1.00 97.81 90 TYR A C 1
ATOM 687 O O . TYR A 1 90 ? 2.229 7.842 -1.214 1.00 97.81 90 TYR A O 1
ATOM 695 N N . THR A 1 91 ? 2.193 5.745 -2.049 1.00 95.44 91 THR A N 1
ATOM 696 C CA . THR A 1 91 ? 3.655 5.537 -2.008 1.00 95.44 91 THR A CA 1
ATOM 697 C C . THR A 1 91 ? 4.408 6.463 -2.962 1.00 95.44 91 THR A C 1
ATOM 699 O O . THR A 1 91 ? 5.586 6.737 -2.746 1.00 95.44 91 THR A O 1
ATOM 702 N N . THR A 1 92 ? 3.717 6.969 -3.987 1.00 93.44 92 THR A N 1
ATOM 703 C CA . THR A 1 92 ? 4.252 7.862 -5.017 1.00 93.44 92 THR A CA 1
ATOM 704 C C . THR A 1 92 ? 3.272 8.999 -5.292 1.00 93.44 92 THR A C 1
ATOM 706 O O . THR A 1 92 ? 2.055 8.833 -5.192 1.00 93.44 92 THR A O 1
ATOM 709 N N . ARG A 1 93 ? 3.789 10.173 -5.659 1.00 92.94 93 ARG A N 1
ATOM 710 C CA . ARG A 1 93 ? 2.966 11.298 -6.110 1.00 92.94 93 ARG A CA 1
ATOM 711 C C . ARG A 1 93 ? 2.362 11.021 -7.504 1.00 92.94 93 ARG A C 1
ATOM 713 O O . ARG A 1 93 ? 3.118 10.725 -8.430 1.00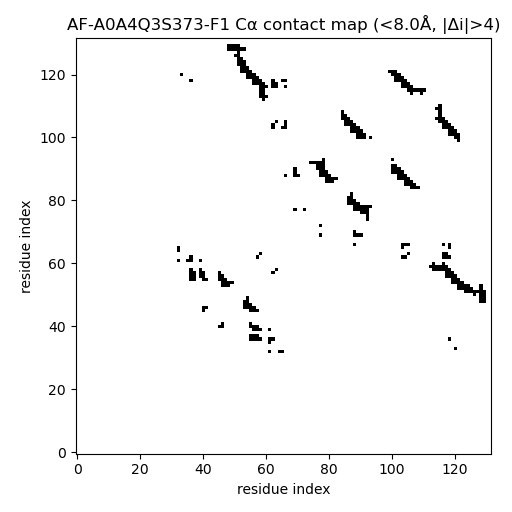 92.94 93 ARG A O 1
ATOM 720 N N . PRO A 1 94 ? 1.037 11.162 -7.697 1.00 92.06 94 PRO A N 1
ATOM 721 C CA . PRO A 1 94 ? 0.403 10.939 -8.992 1.00 92.06 94 PRO A CA 1
ATOM 722 C C . PRO A 1 94 ? 0.834 11.998 -10.014 1.00 92.06 94 PRO A C 1
ATOM 724 O O . PRO A 1 94 ? 0.927 13.184 -9.689 1.00 92.06 94 PRO A O 1
ATOM 727 N N . LYS A 1 95 ? 1.060 11.581 -11.269 1.00 88.38 95 LYS A N 1
ATOM 728 C CA . LYS A 1 95 ? 1.277 12.508 -12.399 1.00 88.38 95 LYS A CA 1
ATOM 729 C C . LYS A 1 95 ? -0.044 13.087 -12.927 1.00 88.38 95 LYS A C 1
ATOM 731 O O . LYS A 1 95 ? -0.069 14.237 -13.353 1.00 88.38 95 LYS A O 1
ATOM 736 N N . LYS A 1 96 ? -1.123 12.293 -12.914 1.00 89.31 96 LYS A N 1
ATOM 737 C CA . LYS A 1 96 ? -2.450 12.661 -13.442 1.00 89.31 96 LYS A CA 1
ATOM 738 C C . LYS A 1 96 ? -3.582 12.204 -12.522 1.00 89.31 96 LYS A C 1
ATOM 740 O O . LYS A 1 96 ? -4.403 13.019 -12.121 1.00 89.31 96 LYS A O 1
ATOM 745 N N . ASP A 1 97 ? -3.597 10.923 -12.187 1.00 91.25 97 ASP A N 1
ATOM 746 C CA . ASP A 1 97 ? -4.582 10.268 -11.329 1.00 91.25 97 ASP A CA 1
ATOM 747 C C . ASP A 1 97 ? -3.874 9.263 -10.404 1.00 91.25 97 ASP A C 1
ATOM 749 O O . ASP A 1 97 ? -2.647 9.128 -10.434 1.00 91.25 97 ASP A O 1
ATOM 753 N N . THR A 1 98 ? -4.644 8.625 -9.527 1.00 92.00 98 THR A N 1
ATOM 754 C CA . THR A 1 98 ? -4.149 7.680 -8.514 1.00 92.00 98 THR A CA 1
ATOM 755 C C . THR A 1 98 ? -4.261 6.221 -8.962 1.00 92.00 98 THR A C 1
ATOM 757 O O . THR A 1 98 ? -3.999 5.303 -8.176 1.00 92.00 98 THR A O 1
ATOM 760 N N . ASP A 1 99 ? -4.624 5.990 -10.225 1.00 88.94 99 ASP A N 1
ATOM 761 C CA . ASP A 1 99 ? -4.795 4.651 -10.763 1.00 88.94 99 ASP A CA 1
ATOM 762 C C . ASP A 1 99 ? -3.433 3.962 -10.887 1.00 88.94 99 ASP A C 1
ATOM 764 O O . ASP A 1 99 ? -2.429 4.550 -11.289 1.00 88.94 99 ASP A O 1
ATOM 768 N N . GLY A 1 100 ? -3.377 2.688 -10.499 1.00 87.88 100 GLY A N 1
ATOM 769 C CA . GLY A 1 100 ? -2.123 1.932 -10.511 1.00 87.88 100 GLY A CA 1
ATOM 770 C C . GLY A 1 100 ? -1.108 2.336 -9.434 1.00 87.88 100 GLY A C 1
ATOM 771 O O . GLY A 1 100 ? 0.008 1.827 -9.467 1.00 87.88 100 GLY A O 1
ATOM 772 N N . LEU A 1 101 ? -1.472 3.194 -8.472 1.00 93.50 101 LEU A N 1
ATOM 773 C CA . LEU A 1 101 ? -0.625 3.507 -7.319 1.00 93.50 101 LEU A CA 1
ATOM 774 C C . LEU A 1 101 ? -0.965 2.646 -6.101 1.00 93.50 101 LEU A C 1
ATOM 776 O O . LEU A 1 101 ? -2.140 2.452 -5.761 1.00 93.50 101 LEU A O 1
ATOM 780 N N . ASP A 1 102 ? 0.077 2.219 -5.392 1.00 97.00 102 ASP A N 1
ATOM 781 C CA . ASP A 1 102 ? -0.066 1.640 -4.061 1.00 97.00 102 ASP A CA 1
ATOM 782 C C . ASP A 1 102 ? -0.586 2.699 -3.094 1.00 97.00 102 ASP A C 1
ATOM 784 O O . ASP A 1 102 ? -0.106 3.841 -3.063 1.00 97.00 102 ASP A O 1
ATOM 788 N N . ALA A 1 103 ? -1.558 2.305 -2.281 1.00 97.94 103 ALA A N 1
ATOM 789 C CA . ALA A 1 103 ? -2.198 3.202 -1.338 1.00 97.94 103 ALA A CA 1
ATOM 790 C C . ALA A 1 103 ? -2.454 2.493 -0.019 1.00 97.94 103 ALA A C 1
ATOM 792 O O . ALA A 1 103 ? -2.986 1.384 0.001 1.00 97.94 103 ALA A O 1
ATOM 793 N N . CYS A 1 104 ? -2.144 3.173 1.075 1.00 98.56 104 CYS A N 1
ATOM 794 C CA . CYS A 1 104 ? -2.626 2.820 2.398 1.00 98.56 104 CYS A CA 1
ATOM 795 C C . CYS A 1 104 ? -3.688 3.817 2.832 1.00 98.56 104 CYS A C 1
ATOM 797 O O . CYS A 1 104 ? -3.620 4.995 2.480 1.00 98.56 104 CYS A O 1
ATOM 799 N N . TRP A 1 105 ? -4.650 3.367 3.618 1.00 98.62 105 TRP A N 1
ATOM 800 C CA . TRP A 1 105 ? -5.715 4.206 4.126 1.00 98.62 105 TRP A CA 1
ATOM 801 C C . TRP A 1 105 ? -5.907 4.045 5.628 1.00 98.62 105 TRP A C 1
ATOM 803 O O . TRP A 1 105 ? -5.556 3.018 6.206 1.00 98.62 105 TRP A O 1
ATOM 813 N N . GLN A 1 106 ? -6.502 5.077 6.220 1.00 98.69 106 GLN A N 1
ATOM 814 C CA . GLN A 1 106 ? -7.125 5.038 7.533 1.00 98.69 106 GLN A CA 1
ATOM 815 C C . GLN A 1 106 ? -8.606 5.401 7.385 1.00 98.69 106 GLN A C 1
ATOM 817 O O . GLN A 1 106 ? -8.908 6.468 6.850 1.00 98.69 106 GLN A O 1
ATOM 822 N N . ASP A 1 107 ? -9.515 4.559 7.872 1.00 98.19 107 ASP A N 1
ATOM 823 C CA . ASP A 1 107 ? -10.943 4.859 7.995 1.00 98.19 107 ASP A CA 1
ATOM 824 C C . ASP A 1 107 ? -11.300 5.189 9.447 1.00 98.19 107 ASP A C 1
ATOM 826 O O . ASP A 1 107 ? -11.340 4.325 10.323 1.00 98.19 107 ASP A O 1
ATOM 830 N N . SER A 1 108 ? -11.601 6.462 9.696 1.00 97.06 108 SER A N 1
ATOM 831 C CA . SER A 1 108 ? -11.962 6.946 11.033 1.00 97.06 108 SER A CA 1
ATOM 832 C C . SER A 1 108 ? -13.283 6.379 11.569 1.00 97.06 108 SER A C 1
ATOM 834 O O . SER A 1 108 ? -13.485 6.385 12.781 1.00 97.06 108 SER A O 1
ATOM 836 N N . GLN A 1 109 ? -14.173 5.863 10.712 1.00 97.62 109 GLN A N 1
ATOM 837 C CA . GLN A 1 109 ? -15.414 5.205 11.154 1.00 97.62 109 GLN A CA 1
ATOM 838 C C . GLN A 1 109 ? -15.174 3.773 11.643 1.00 97.62 109 GLN A C 1
ATOM 840 O O . GLN A 1 109 ? -15.971 3.244 12.412 1.00 97.62 109 GLN A O 1
ATOM 845 N N . ALA A 1 110 ? -14.064 3.160 11.233 1.00 96.69 110 ALA A N 1
ATOM 846 C CA . ALA A 1 110 ? -13.654 1.825 11.650 1.00 96.69 110 ALA A CA 1
ATOM 847 C C . ALA A 1 110 ? -12.665 1.858 12.832 1.00 96.69 110 ALA A C 1
ATOM 849 O O . ALA A 1 110 ? -12.000 0.855 13.100 1.00 96.69 110 ALA A O 1
ATOM 850 N N . ALA A 1 111 ? -12.552 2.998 13.526 1.00 96.00 111 ALA A N 1
ATOM 851 C CA . ALA A 1 111 ? -11.583 3.211 14.596 1.00 96.00 111 ALA A CA 1
ATOM 852 C C . ALA A 1 111 ? -11.638 2.112 15.670 1.00 96.00 111 ALA A C 1
ATOM 854 O O . ALA A 1 111 ? -12.706 1.765 16.177 1.00 96.00 111 ALA A O 1
ATOM 855 N N . GLY A 1 112 ? -10.469 1.573 16.020 1.00 93.88 112 GLY A N 1
ATOM 856 C CA . GLY A 1 112 ? -10.332 0.487 16.992 1.00 93.88 112 GLY A CA 1
ATOM 857 C C . GLY A 1 112 ? -10.657 -0.912 16.455 1.00 93.88 112 GLY A C 1
ATOM 858 O O . GLY A 1 112 ? -10.629 -1.870 17.227 1.00 93.88 112 GLY A O 1
ATOM 859 N N . THR A 1 113 ? -10.944 -1.058 15.159 1.00 96.94 113 THR A N 1
ATOM 860 C CA . THR A 1 113 ? -11.132 -2.361 14.500 1.00 96.94 113 THR A CA 1
ATOM 861 C C . THR A 1 113 ? -9.935 -2.711 13.614 1.00 96.94 113 THR A C 1
ATOM 863 O O . THR A 1 113 ? -9.127 -1.848 13.270 1.00 96.94 113 THR A O 1
ATOM 866 N N . GLU A 1 114 ? -9.830 -3.970 13.177 1.00 92.56 114 GLU A N 1
ATOM 867 C CA . GLU A 1 114 ? -8.786 -4.373 12.221 1.00 92.56 114 GLU A CA 1
ATOM 868 C C . GLU A 1 114 ? -8.914 -3.676 10.853 1.00 92.56 114 GLU A C 1
ATOM 870 O O . GLU A 1 114 ? -7.940 -3.603 10.108 1.00 92.56 114 GLU A O 1
ATOM 875 N N . PHE A 1 115 ? -10.085 -3.109 10.547 1.00 95.50 115 PHE A N 1
ATOM 876 C CA . PHE A 1 115 ? -10.363 -2.394 9.302 1.00 95.50 115 PHE A CA 1
ATOM 877 C C . PHE A 1 115 ? -10.047 -0.896 9.373 1.00 95.50 115 PHE A C 1
ATOM 879 O O . PHE A 1 115 ? -10.168 -0.219 8.352 1.00 95.50 115 PHE A O 1
ATOM 886 N N . GLU A 1 116 ? -9.632 -0.373 10.540 1.00 97.88 116 GLU A N 1
ATOM 887 C CA . GLU A 1 116 ? -9.224 1.034 10.670 1.00 97.88 116 GLU A CA 1
ATOM 888 C C . GLU A 1 116 ? -8.125 1.370 9.663 1.00 97.88 116 GLU A C 1
ATOM 890 O O . GLU A 1 116 ? -8.163 2.437 9.061 1.00 97.88 116 GLU A O 1
ATOM 895 N N . TYR A 1 117 ? -7.182 0.453 9.439 1.00 98.69 117 TYR A N 1
ATOM 896 C CA . TYR A 1 117 ? -6.114 0.617 8.461 1.00 98.69 117 TYR A CA 1
ATOM 897 C C . TYR A 1 117 ? -6.144 -0.500 7.431 1.00 98.69 117 TYR A C 1
ATOM 899 O O . TYR A 1 117 ? -6.336 -1.671 7.758 1.00 98.69 117 TYR A O 1
ATOM 907 N N . GLY A 1 118 ? -5.850 -0.143 6.187 1.00 98.44 118 GLY A N 1
ATOM 908 C CA . GLY A 1 118 ? -5.574 -1.115 5.142 1.00 98.44 118 GLY A CA 1
ATOM 909 C C . GLY A 1 118 ? -4.617 -0.566 4.101 1.00 98.44 118 GLY A C 1
ATOM 910 O O . GLY A 1 118 ? -4.387 0.640 4.027 1.00 98.44 118 GLY A O 1
ATOM 911 N N . CYS A 1 119 ? -4.022 -1.454 3.316 1.00 98.56 119 CYS A N 1
ATOM 912 C CA . CYS A 1 119 ? -3.236 -1.077 2.151 1.00 98.56 119 CYS A CA 1
ATOM 913 C C . CYS A 1 119 ? -3.611 -1.943 0.959 1.00 98.56 119 CYS A C 1
ATOM 915 O O . CYS A 1 119 ? -3.933 -3.119 1.111 1.00 98.56 119 CYS A O 1
ATOM 917 N N . ARG A 1 120 ? -3.523 -1.354 -0.232 1.00 97.88 120 ARG A N 1
ATOM 918 C CA . ARG A 1 120 ? -3.600 -2.034 -1.518 1.00 97.88 120 ARG A CA 1
ATOM 919 C C . ARG A 1 120 ? -2.267 -1.859 -2.224 1.00 97.88 120 ARG A C 1
ATOM 921 O O . ARG A 1 120 ? -1.879 -0.723 -2.498 1.00 97.88 120 ARG A O 1
ATOM 928 N N . LEU A 1 121 ? -1.617 -2.977 -2.525 1.00 97.50 121 LEU A N 1
ATOM 929 C CA . LEU A 1 121 ? -0.399 -3.026 -3.328 1.00 97.50 121 LEU A CA 1
ATOM 930 C C . LEU A 1 121 ? -0.722 -3.569 -4.716 1.00 97.50 121 LEU A C 1
ATOM 932 O O . LEU A 1 121 ? -1.546 -4.476 -4.848 1.00 97.50 121 LEU A O 1
ATOM 936 N N . ILE A 1 122 ? -0.087 -3.010 -5.737 1.00 95.19 122 ILE A N 1
ATOM 937 C CA . ILE A 1 122 ? -0.320 -3.309 -7.144 1.00 95.19 122 ILE A CA 1
ATOM 938 C C . ILE A 1 122 ? 1.011 -3.720 -7.759 1.00 95.19 122 ILE A C 1
ATOM 940 O O . ILE A 1 122 ? 1.918 -2.911 -7.932 1.00 95.19 122 ILE A O 1
ATOM 944 N N . TYR A 1 123 ? 1.116 -4.991 -8.121 1.00 92.12 123 TYR A N 1
ATOM 945 C CA . TYR A 1 123 ? 2.323 -5.551 -8.704 1.00 92.12 123 TYR A CA 1
ATOM 946 C C . TYR A 1 123 ? 2.086 -5.920 -10.175 1.00 92.12 123 TYR A C 1
ATOM 948 O O . TYR A 1 123 ? 1.147 -6.669 -10.459 1.00 92.12 123 TYR A O 1
ATOM 956 N N . PRO A 1 124 ? 2.896 -5.425 -11.128 1.00 89.94 124 PRO A N 1
ATOM 957 C CA . PRO A 1 124 ? 2.823 -5.867 -12.516 1.00 89.94 124 PRO A CA 1
ATOM 958 C C . PRO A 1 124 ? 3.365 -7.299 -12.618 1.00 89.94 124 PRO A C 1
ATOM 960 O O . PRO A 1 124 ? 4.572 -7.518 -12.589 1.00 89.94 124 PRO A O 1
ATOM 963 N N . ALA A 1 125 ? 2.468 -8.279 -12.715 1.00 90.19 125 ALA A N 1
ATOM 964 C CA . ALA A 1 125 ? 2.821 -9.697 -12.823 1.00 90.19 125 ALA A CA 1
ATOM 965 C C . ALA A 1 125 ? 2.814 -10.198 -14.278 1.00 90.19 125 ALA A C 1
ATOM 967 O O . ALA A 1 125 ? 3.314 -11.284 -14.570 1.00 90.19 125 ALA A O 1
ATOM 968 N N . GLY A 1 126 ? 2.266 -9.396 -15.192 1.00 88.31 126 GLY A N 1
ATOM 969 C CA . GLY A 1 126 ? 2.244 -9.686 -16.616 1.00 88.31 126 GLY A CA 1
ATOM 970 C C . GLY A 1 126 ? 1.158 -10.694 -17.013 1.00 88.31 126 GLY A C 1
ATOM 971 O O . GLY A 1 126 ? 0.264 -11.003 -16.222 1.00 88.31 126 GLY A O 1
ATOM 972 N N . PRO A 1 127 ? 1.228 -11.212 -18.251 1.00 88.38 127 PRO A N 1
ATOM 973 C CA . PRO A 1 127 ? 0.136 -11.961 -18.877 1.00 88.38 127 PRO A CA 1
ATOM 974 C C . PRO A 1 127 ? -0.144 -13.318 -18.225 1.00 88.38 127 PRO A C 1
ATOM 976 O O . PRO A 1 127 ? -1.173 -13.914 -18.511 1.00 88.38 127 PRO A O 1
ATOM 979 N N . LEU A 1 128 ? 0.733 -13.806 -17.338 1.00 89.31 128 LEU A N 1
ATOM 980 C CA . LEU A 1 128 ? 0.496 -15.044 -16.594 1.00 89.31 128 LEU A CA 1
ATOM 981 C C . LEU A 1 128 ? -0.795 -14.981 -15.766 1.00 89.31 128 LEU A C 1
ATOM 983 O O . LEU A 1 128 ? -1.458 -15.996 -15.612 1.00 89.31 128 LEU A O 1
ATOM 987 N N . LEU A 1 129 ? -1.152 -13.808 -15.233 1.00 88.75 129 LEU A N 1
ATOM 988 C CA . LEU A 1 129 ? -2.373 -13.657 -14.434 1.00 88.75 129 LEU A CA 1
ATOM 989 C C . LEU A 1 129 ? -3.661 -13.664 -15.254 1.00 88.75 129 LEU A C 1
ATOM 991 O O . LEU A 1 129 ? -4.728 -13.878 -14.686 1.00 88.75 129 LEU A O 1
ATOM 995 N N . ASP A 1 130 ? -3.553 -13.398 -16.552 1.00 81.56 130 ASP A N 1
ATOM 996 C CA . ASP A 1 130 ? -4.682 -13.390 -17.480 1.00 81.56 130 ASP A CA 1
ATOM 997 C C . ASP A 1 130 ? -4.705 -14.671 -18.339 1.00 81.56 130 ASP A C 1
ATOM 999 O O . ASP A 1 130 ? -5.511 -14.780 -19.260 1.00 81.56 130 ASP A O 1
A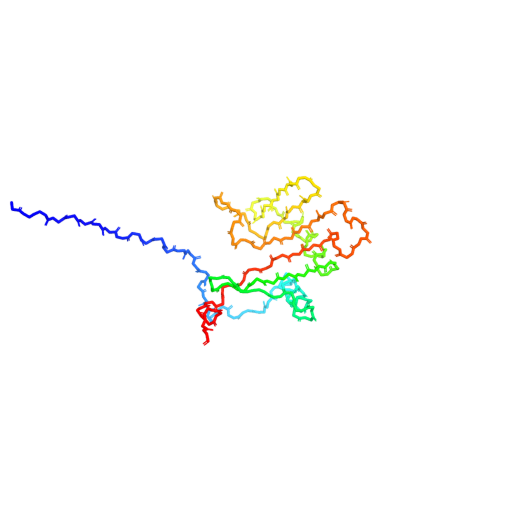TOM 1003 N N . ALA A 1 131 ? -3.789 -15.612 -18.083 1.00 77.31 131 ALA A N 1
ATOM 1004 C CA . ALA A 1 131 ? -3.720 -16.888 -18.777 1.00 77.31 131 ALA A CA 1
ATOM 1005 C C . ALA A 1 131 ? -4.684 -17.891 -18.126 1.00 77.31 131 ALA A C 1
ATOM 1007 O O . ALA A 1 131 ? -4.612 -18.114 -16.916 1.00 77.31 131 ALA A O 1
ATOM 1008 N N . ASP A 1 132 ? -5.565 -18.473 -18.942 1.00 66.19 132 ASP A N 1
ATOM 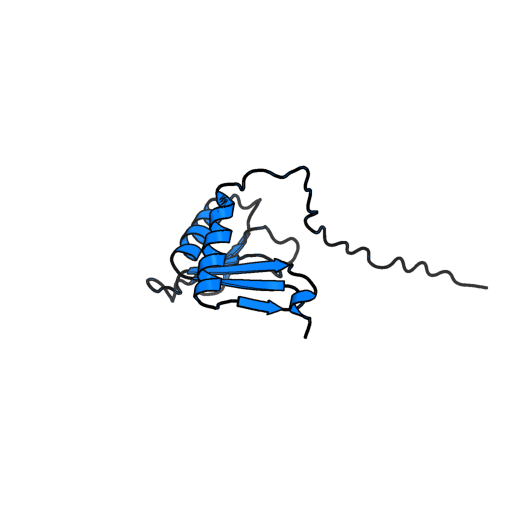1009 C CA . ASP A 1 132 ? -6.485 -19.556 -18.559 1.00 66.19 132 ASP A CA 1
ATOM 1010 C C . ASP A 1 132 ? -5.757 -20.883 -18.269 1.00 66.19 132 ASP A C 1
ATOM 1012 O O . ASP A 1 132 ? -4.814 -21.235 -19.024 1.00 66.19 132 ASP A O 1
#

Sequence (132 aa):
MLEVLAFSLLLLGKDEPVLDPARDQPAPPNAAFYSDCFRDAAERGNLKAQNGYLLLSCQGEPAKRFYDKLGTLPASATHSETRASVTLRYTTRPKKDTDGLDACWQDSQAAGTEFEYGCRLIYPAGPLLDAD

Solvent-accessible surface area (backbone atoms only — not comparable to full-atom values): 7790 Å² total; per-residue (Å²): 135,81,89,81,83,82,77,75,73,83,78,77,68,70,88,64,87,74,88,56,81,93,66,77,63,83,78,57,82,73,52,54,47,56,54,46,26,50,49,49,6,62,78,69,63,36,65,46,71,56,96,23,26,39,38,35,40,20,50,23,69,52,15,40,56,40,40,56,53,56,71,72,52,57,76,87,52,23,38,71,52,73,57,90,60,33,39,39,38,28,77,51,51,64,92,86,59,70,77,90,54,37,35,20,36,38,29,66,86,36,62,96,46,57,68,17,15,27,29,41,44,66,41,86,66,38,66,70,69,69,56,131

Nearest PDB structures (foldseek):
  8chu-assembly1_A  TM=3.815E-01  e=1.631E-01  Homo sapiens
  8chv-assembly1_D  TM=3.003E-01  e=6.514E-02  Homo sapiens
  8chv-assembly1_C  TM=3.353E-01  e=4.908E-01  Homo sapiens
  3d2l-assembly1_A  TM=2.894E-01  e=4.617E-01  Exiguobacterium sibiricum 255-15
  3ni8-assembly1_A  TM=2.149E-01  e=1.669E+00  Plasmodium falciparum

Secondary structure (DSSP, 8-state):
--------------------GGG--PPPTTHHHHHHHHHHHHHHT-EEEETTEEEEEEESHHHHHHHHHHTTS-TTT-EEEEETTEEEEESS--SS-STT--EEEEEGGGTTSTTSEEEEEEEE--GGGG--

Radius of gyration: 18.53 Å; Cα contacts (8 Å, |Δi|>4): 197; chains: 1; bounding box: 39×36×73 Å

Mean predicted aligned error: 7.81 Å